Protein AF-A0AAW9EHJ5-F1 (afdb_monomer_lite)

Foldseek 3Di:
DPPPPPPPVQQQQQWDQDQAWIWGQFAPVSDIDTDPPDDSVQWADPDSAWIDHDQWIWGWDADPVGTTDTDIDGRDDDD

Radius of gyration: 14.45 Å; chains: 1; bounding box: 42×32×42 Å

Sequence (79 aa):
NLDRLAHPEKHCAAFSLLETQVLWRKGPDCQQEEIPHLDPEQFHPLSSTVAQYQDKLYAIRKTEFGENRLDVITLDNPN

Secondary structure (DSSP, 8-state):
-------GGGGG-SEEE-SS-EEEE-STT--EEEETT--GGG-EE-SSSEEEETTEEEEEEE-TTS-EEEEEEE-----

Organism: Klebsiella aerogenes (NCBI:txid548)

Structure (mmCIF, N/CA/C/O backbone):
data_AF-A0AAW9EHJ5-F1
#
_entry.id   AF-A0AAW9EHJ5-F1
#
loop_
_atom_site.group_PDB
_atom_site.id
_atom_site.type_symbol
_atom_site.label_atom_id
_atom_site.label_alt_id
_atom_site.label_comp_id
_atom_site.label_asym_id
_atom_site.label_entity_id
_atom_site.label_seq_id
_atom_site.pdbx_PDB_ins_code
_atom_site.Cartn_x
_atom_site.Cartn_y
_atom_site.Cartn_z
_atom_site.occupancy
_atom_site.B_iso_or_equiv
_atom_site.auth_seq_id
_atom_site.auth_comp_id
_atom_site.auth_asym_id
_atom_site.auth_atom_id
_atom_site.pdbx_PDB_model_num
ATOM 1 N N . ASN A 1 1 ? 22.261 10.196 26.603 1.00 43.31 1 ASN A N 1
ATOM 2 C CA . ASN A 1 1 ? 22.133 9.200 25.521 1.00 43.31 1 ASN A 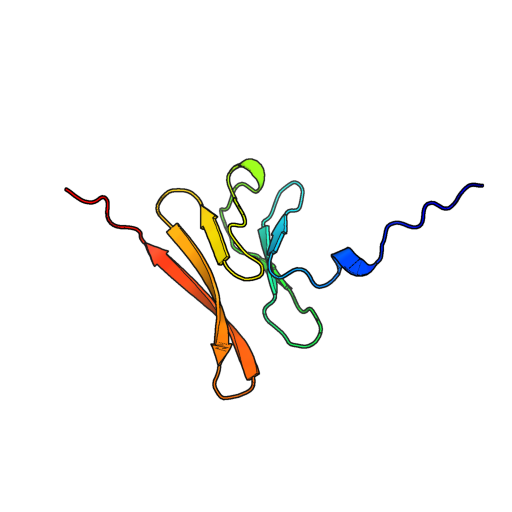CA 1
ATOM 3 C C . ASN A 1 1 ? 20.761 9.410 24.894 1.00 43.31 1 ASN A C 1
ATOM 5 O O . ASN A 1 1 ? 19.815 8.695 25.191 1.00 43.31 1 ASN A O 1
ATOM 9 N N . LEU A 1 2 ? 20.626 10.550 24.219 1.00 48.16 2 LEU A N 1
ATOM 10 C CA . LEU A 1 2 ? 19.361 11.153 23.813 1.00 48.16 2 LEU A CA 1
ATOM 11 C C . LEU A 1 2 ? 19.407 11.257 22.297 1.00 48.16 2 LEU A C 1
ATOM 13 O O . LEU A 1 2 ? 19.731 12.311 21.793 1.00 48.16 2 LEU A O 1
ATOM 17 N N . ASP A 1 3 ? 19.243 10.125 21.627 1.00 42.34 3 ASP A N 1
ATOM 18 C CA . ASP A 1 3 ? 18.990 10.032 20.187 1.00 42.34 3 ASP A CA 1
ATOM 19 C C . ASP A 1 3 ? 18.901 8.539 19.862 1.00 42.34 3 ASP A C 1
ATOM 21 O O . ASP A 1 3 ? 19.719 7.947 19.160 1.00 42.34 3 ASP A O 1
ATOM 25 N N . ARG A 1 4 ? 17.869 7.881 20.411 1.00 46.62 4 ARG A N 1
ATOM 26 C CA . ARG A 1 4 ? 17.265 6.748 19.704 1.00 46.62 4 ARG A CA 1
ATOM 27 C C . ARG A 1 4 ? 16.648 7.343 18.443 1.00 46.62 4 ARG A C 1
ATOM 29 O O . ARG A 1 4 ? 15.445 7.579 18.398 1.00 46.62 4 ARG A O 1
ATOM 36 N N . LEU A 1 5 ? 17.520 7.666 17.488 1.00 47.97 5 LEU A N 1
ATOM 37 C CA . LEU A 1 5 ? 17.197 8.108 16.150 1.00 47.97 5 LEU A CA 1
ATOM 38 C C . LEU A 1 5 ? 16.074 7.199 15.676 1.00 47.97 5 LEU A C 1
ATOM 40 O O . LEU A 1 5 ? 16.223 5.974 15.633 1.00 47.97 5 LEU A O 1
ATOM 44 N N . ALA A 1 6 ? 14.919 7.805 15.424 1.00 49.66 6 ALA A N 1
ATOM 45 C CA . ALA A 1 6 ? 13.861 7.177 14.669 1.00 49.66 6 ALA A CA 1
ATOM 46 C C . ALA A 1 6 ? 14.524 6.516 13.455 1.00 49.66 6 ALA A C 1
ATOM 48 O O . ALA A 1 6 ? 15.174 7.194 12.662 1.00 49.66 6 ALA A O 1
ATOM 49 N N . HIS A 1 7 ? 14.462 5.186 13.387 1.00 45.12 7 HIS A N 1
ATOM 50 C CA . HIS A 1 7 ? 15.118 4.421 12.339 1.00 45.12 7 HIS A CA 1
ATOM 51 C C . HIS A 1 7 ? 14.595 4.941 10.987 1.00 45.12 7 HIS A C 1
ATOM 53 O O . HIS A 1 7 ? 13.389 4.835 10.740 1.00 45.12 7 HIS A O 1
ATOM 59 N N . PRO A 1 8 ? 15.452 5.481 10.100 1.00 43.81 8 PRO A N 1
ATOM 60 C CA . PRO A 1 8 ? 15.033 5.983 8.790 1.00 43.81 8 PRO A CA 1
ATOM 61 C C . PRO A 1 8 ? 14.566 4.868 7.831 1.00 43.81 8 PRO A C 1
ATOM 63 O O . PRO A 1 8 ? 14.210 5.133 6.687 1.00 43.81 8 PRO A O 1
ATOM 66 N N . GLU A 1 9 ? 14.490 3.616 8.291 1.00 48.12 9 GLU A N 1
ATOM 67 C CA . GLU A 1 9 ? 13.968 2.474 7.531 1.00 48.12 9 GLU A CA 1
ATOM 68 C C . GLU A 1 9 ? 12.458 2.562 7.239 1.00 48.12 9 GLU A C 1
ATOM 70 O O . GLU A 1 9 ? 11.961 1.871 6.351 1.00 48.12 9 GLU A O 1
ATOM 75 N N . LYS A 1 10 ? 11.713 3.450 7.917 1.00 51.47 10 LYS A N 1
ATOM 76 C CA . LYS A 1 10 ? 10.273 3.653 7.661 1.00 51.47 10 LYS A CA 1
ATOM 77 C C . LYS A 1 10 ? 9.950 4.333 6.326 1.00 51.47 10 LYS A C 1
ATOM 79 O O . LYS A 1 10 ? 8.795 4.310 5.914 1.00 51.47 10 LYS A O 1
ATOM 84 N N . HIS A 1 11 ? 10.924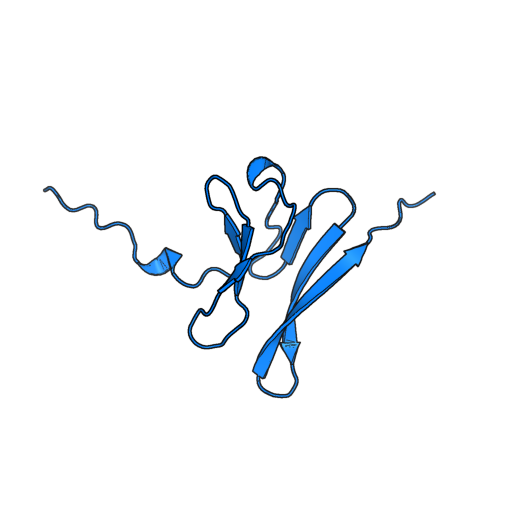 4.920 5.634 1.00 58.22 11 HIS A N 1
ATOM 85 C CA . HIS A 1 11 ? 10.637 5.734 4.448 1.00 58.22 11 HIS A CA 1
ATOM 86 C C . HIS A 1 11 ? 10.359 4.934 3.168 1.00 58.22 11 HIS A C 1
ATOM 88 O O . HIS A 1 11 ? 9.994 5.541 2.169 1.00 58.22 11 HIS A O 1
ATOM 94 N N . CYS A 1 12 ? 10.501 3.601 3.168 1.00 77.31 12 CYS A N 1
ATOM 95 C CA . CYS A 1 12 ? 10.361 2.805 1.941 1.00 77.31 12 CYS A CA 1
ATOM 96 C C . CYS A 1 12 ? 9.528 1.523 2.068 1.00 77.31 12 CYS A C 1
ATOM 98 O O . CYS A 1 12 ? 9.656 0.614 1.238 1.00 77.31 12 CYS A O 1
ATOM 100 N N . ALA A 1 13 ? 8.689 1.428 3.100 1.00 89.00 13 ALA A N 1
ATOM 101 C CA . ALA A 1 13 ? 7.795 0.290 3.257 1.00 89.00 13 ALA A CA 1
ATOM 102 C C . ALA A 1 13 ? 6.849 0.165 2.051 1.00 89.00 13 ALA A C 1
ATOM 104 O O . ALA A 1 13 ? 6.447 1.161 1.444 1.00 89.00 13 ALA A O 1
ATOM 105 N N . ALA A 1 14 ? 6.498 -1.075 1.704 1.00 93.00 14 ALA A N 1
ATOM 106 C CA . ALA A 1 14 ? 5.507 -1.352 0.669 1.00 93.00 14 ALA A CA 1
ATOM 107 C C . ALA A 1 14 ? 4.153 -0.736 1.016 1.00 93.00 14 ALA A C 1
ATOM 109 O O . ALA A 1 14 ? 3.547 -0.098 0.162 1.00 93.00 14 ALA A O 1
ATOM 110 N N . PHE A 1 15 ? 3.742 -0.872 2.277 1.00 94.50 15 PHE A N 1
ATOM 111 C CA . PHE A 1 15 ? 2.592 -0.189 2.843 1.00 94.50 15 PHE A CA 1
ATOM 112 C C . PHE A 1 15 ? 3.030 0.608 4.069 1.00 94.50 15 PHE A C 1
ATOM 114 O O . PHE A 1 15 ? 3.705 0.065 4.946 1.00 94.50 15 PHE A O 1
ATOM 121 N N . SER A 1 16 ? 2.640 1.877 4.132 1.00 93.25 16 SER A N 1
ATOM 122 C CA . SER A 1 16 ? 2.809 2.722 5.314 1.00 93.25 16 SER A CA 1
ATOM 123 C C . SER A 1 16 ? 1.440 3.012 5.909 1.00 93.25 16 SER A C 1
ATOM 125 O O . SER A 1 16 ? 0.585 3.599 5.250 1.00 93.25 16 SER A O 1
ATOM 127 N N . LEU A 1 17 ? 1.248 2.600 7.158 1.00 93.31 17 LEU A N 1
ATOM 128 C CA . LEU A 1 17 ? 0.038 2.867 7.921 1.00 93.31 17 LEU A CA 1
ATOM 129 C C . LEU A 1 17 ? 0.296 4.129 8.747 1.00 93.31 17 LEU A C 1
ATOM 131 O O . LEU A 1 17 ? 1.161 4.130 9.628 1.00 93.31 17 LEU A O 1
ATOM 135 N N . LEU A 1 18 ? -0.391 5.214 8.402 1.00 91.38 18 LEU A N 1
ATOM 136 C CA . LEU A 1 18 ? -0.403 6.463 9.161 1.00 91.38 18 LEU A CA 1
ATOM 137 C C . LEU A 1 18 ? -1.662 6.513 10.037 1.00 91.38 18 LEU A C 1
ATOM 139 O O . LEU A 1 18 ? -2.503 5.626 9.952 1.00 91.38 18 LEU A O 1
ATOM 143 N N . GLU A 1 19 ? -1.808 7.551 10.864 1.00 89.88 19 GLU A N 1
ATOM 144 C CA . GLU A 1 19 ? -2.958 7.675 11.778 1.00 89.88 19 GLU A CA 1
ATOM 145 C C . GLU A 1 19 ? -4.310 7.682 11.048 1.00 89.88 19 GLU A C 1
ATOM 147 O O . GLU A 1 19 ? -5.286 7.157 11.567 1.00 89.88 19 GLU A O 1
ATOM 152 N N . THR A 1 20 ? -4.373 8.252 9.840 1.00 91.31 20 THR A N 1
ATOM 153 C CA . THR A 1 20 ? -5.639 8.455 9.110 1.00 91.31 20 THR A CA 1
ATOM 154 C C . THR A 1 20 ? -5.646 7.897 7.694 1.00 91.31 20 THR A C 1
ATOM 156 O O . THR A 1 20 ? -6.642 8.041 6.992 1.00 91.31 20 THR A O 1
ATOM 159 N N . GLN A 1 21 ? -4.535 7.326 7.227 1.00 93.50 21 GLN A N 1
ATOM 160 C CA . GLN A 1 21 ? -4.403 6.913 5.833 1.00 93.50 21 GLN A CA 1
ATOM 161 C C . GLN A 1 21 ? -3.442 5.743 5.664 1.00 93.50 21 GLN A C 1
ATOM 163 O O . GLN A 1 21 ? -2.465 5.589 6.402 1.00 93.50 21 GLN A O 1
ATOM 168 N N . VAL A 1 22 ? -3.707 4.952 4.632 1.00 95.62 22 VAL A N 1
ATOM 169 C CA . VAL A 1 22 ? -2.822 3.886 4.175 1.00 95.62 22 VAL A CA 1
ATOM 170 C C . VAL A 1 22 ? -2.160 4.346 2.886 1.00 95.62 22 VAL A C 1
ATOM 172 O O . VAL A 1 22 ? -2.828 4.716 1.921 1.00 95.62 22 VAL A O 1
ATOM 175 N N . LEU A 1 23 ? -0.834 4.317 2.866 1.00 95.19 23 LEU A N 1
ATOM 176 C CA . LEU A 1 23 ? -0.034 4.623 1.688 1.00 95.19 23 LEU A CA 1
ATOM 177 C C . LEU A 1 23 ? 0.583 3.344 1.126 1.00 95.19 23 LEU A C 1
ATOM 179 O O . LEU A 1 23 ? 0.959 2.453 1.887 1.00 95.19 23 LEU A O 1
ATOM 183 N N . TRP A 1 24 ? 0.757 3.274 -0.192 1.00 95.06 24 TRP A N 1
ATOM 184 C CA . TRP A 1 24 ? 1.461 2.185 -0.868 1.00 95.06 24 TRP A CA 1
ATOM 185 C C . TRP A 1 24 ? 2.629 2.704 -1.705 1.00 95.06 24 TRP A C 1
ATOM 187 O O . TRP A 1 24 ? 2.592 3.817 -2.230 1.00 95.06 24 TRP A O 1
ATOM 197 N N . ARG A 1 25 ? 3.685 1.898 -1.853 1.00 93.12 25 ARG A N 1
ATOM 198 C CA . ARG A 1 25 ? 4.870 2.256 -2.641 1.00 93.12 25 ARG A CA 1
ATOM 199 C C . ARG A 1 25 ? 4.615 2.098 -4.140 1.00 93.12 25 ARG A C 1
ATOM 201 O O . ARG A 1 25 ? 4.740 0.999 -4.684 1.00 93.12 25 ARG A O 1
ATOM 208 N N . LYS A 1 26 ? 4.380 3.221 -4.809 1.00 89.69 26 LYS A N 1
ATOM 209 C CA . LYS A 1 26 ? 4.153 3.339 -6.253 1.00 89.69 26 LYS A CA 1
ATOM 210 C C . LYS A 1 26 ? 5.429 3.325 -7.093 1.00 89.69 26 LYS A C 1
ATOM 212 O O . LYS A 1 26 ? 5.412 2.840 -8.220 1.00 89.69 26 LYS A O 1
ATOM 217 N N . GLY A 1 27 ? 6.539 3.839 -6.561 1.00 82.00 27 GLY A N 1
ATOM 218 C CA . GLY A 1 27 ? 7.741 4.094 -7.362 1.00 82.00 27 GLY A CA 1
ATOM 219 C C . GLY A 1 27 ? 9.058 3.542 -6.799 1.00 82.00 27 GLY A C 1
ATOM 220 O O . GLY A 1 27 ? 9.141 3.148 -5.626 1.00 82.00 27 GLY A O 1
ATOM 221 N N . PRO A 1 28 ? 10.117 3.536 -7.635 1.00 74.19 28 PRO A N 1
ATOM 222 C CA . PRO A 1 28 ? 11.452 3.071 -7.261 1.00 74.19 28 PRO A CA 1
ATOM 223 C C . PRO A 1 28 ? 12.075 3.921 -6.145 1.00 74.19 28 PRO A C 1
ATOM 225 O O . PRO A 1 28 ? 12.636 3.346 -5.213 1.00 74.19 28 PRO A O 1
ATOM 228 N N . ASP A 1 29 ? 11.848 5.236 -6.132 1.00 79.88 29 ASP A N 1
ATOM 229 C CA . ASP A 1 29 ? 12.400 6.175 -5.139 1.00 79.88 29 ASP A CA 1
ATOM 230 C C . ASP A 1 29 ? 11.515 6.333 -3.896 1.00 79.88 29 ASP A C 1
ATOM 232 O O . ASP A 1 29 ? 11.303 7.432 -3.388 1.00 79.88 29 ASP A O 1
ATOM 236 N N . CYS A 1 30 ? 10.924 5.226 -3.441 1.00 83.12 30 CYS A N 1
ATOM 237 C CA . CYS A 1 30 ? 10.000 5.197 -2.305 1.00 83.12 30 CYS A CA 1
ATOM 238 C C . CYS A 1 30 ? 8.814 6.166 -2.448 1.00 83.12 30 CYS A C 1
ATOM 240 O O . CYS A 1 30 ? 8.210 6.560 -1.456 1.00 83.12 30 CYS A O 1
ATOM 242 N N . GLN A 1 31 ? 8.460 6.538 -3.683 1.00 88.81 31 GLN A N 1
ATOM 243 C CA . GLN A 1 31 ? 7.269 7.334 -3.948 1.00 88.81 31 GLN A CA 1
ATOM 244 C C . GLN A 1 31 ? 6.052 6.568 -3.445 1.00 88.81 31 GLN A C 1
ATOM 246 O O . GLN A 1 31 ? 5.870 5.394 -3.791 1.00 88.81 31 GLN A O 1
ATOM 251 N N . GLN A 1 32 ? 5.244 7.237 -2.631 1.00 91.62 32 GLN A N 1
ATOM 252 C CA . GLN A 1 32 ? 4.042 6.662 -2.057 1.00 91.62 32 GLN A CA 1
ATOM 253 C C . GLN A 1 32 ? 2.800 7.365 -2.585 1.00 91.62 32 GLN A C 1
ATOM 255 O O . GLN A 1 32 ? 2.823 8.555 -2.896 1.00 91.62 32 GLN A O 1
ATOM 260 N N . GLU A 1 33 ? 1.719 6.610 -2.682 1.00 94.31 33 GLU A N 1
ATOM 261 C CA . GLU A 1 33 ? 0.399 7.106 -3.046 1.00 94.31 33 GLU A CA 1
ATOM 262 C C . GLU A 1 33 ? -0.617 6.583 -2.033 1.00 94.31 33 GLU A C 1
ATOM 264 O O . GLU A 1 33 ? -0.451 5.498 -1.475 1.00 94.31 33 GLU A O 1
ATOM 269 N N . GLU A 1 34 ? -1.642 7.377 -1.748 1.00 95.44 34 GLU A N 1
ATOM 270 C CA . GLU A 1 34 ? -2.701 6.997 -0.819 1.00 95.44 34 GLU A CA 1
ATOM 271 C C . GLU A 1 34 ? -3.645 5.978 -1.456 1.00 95.44 34 GLU A C 1
ATOM 273 O O . GLU A 1 34 ? -4.016 6.102 -2.624 1.00 95.44 34 GLU A O 1
ATOM 278 N N . ILE A 1 35 ? -4.054 4.979 -0.673 1.00 96.00 35 ILE A N 1
ATOM 279 C CA . ILE A 1 35 ? -5.210 4.153 -1.003 1.00 96.00 35 ILE A CA 1
ATOM 280 C C . ILE A 1 35 ? -6.421 4.771 -0.291 1.00 96.00 35 ILE A C 1
ATOM 282 O O . ILE A 1 35 ? -6.494 4.707 0.939 1.00 96.00 35 ILE A O 1
ATOM 286 N N . PRO A 1 36 ? -7.360 5.387 -1.028 1.00 94.69 36 PRO A N 1
ATOM 287 C CA . PRO A 1 36 ? -8.444 6.135 -0.413 1.00 94.69 36 PRO A CA 1
ATOM 288 C C . PRO A 1 36 ? -9.428 5.205 0.303 1.00 94.69 36 PRO A C 1
ATOM 290 O O . PRO A 1 36 ? -9.630 4.057 -0.098 1.00 94.69 36 PRO A O 1
ATOM 293 N N . HIS A 1 37 ? -10.101 5.749 1.319 1.00 92.69 37 HIS A N 1
ATOM 294 C CA . HIS A 1 37 ? -11.192 5.091 2.052 1.00 92.69 37 HIS A CA 1
ATOM 295 C C . HIS A 1 37 ? -10.798 3.818 2.821 1.00 92.69 37 HIS A C 1
ATOM 297 O O . HIS A 1 37 ? -11.655 2.969 3.075 1.00 92.69 37 HIS A O 1
ATOM 303 N N . LEU A 1 38 ? -9.527 3.685 3.206 1.00 95.31 38 LEU A N 1
ATOM 304 C CA . LEU A 1 38 ? -9.072 2.617 4.092 1.00 95.31 38 LEU A CA 1
ATOM 305 C C . LEU A 1 38 ? -8.910 3.124 5.520 1.00 95.31 38 LEU A C 1
ATOM 307 O O . LEU A 1 38 ? -8.285 4.158 5.743 1.00 95.31 38 LEU A O 1
ATOM 311 N N . ASP A 1 39 ? -9.431 2.356 6.472 1.00 94.94 39 ASP A N 1
ATOM 312 C CA . ASP A 1 39 ? -9.109 2.502 7.889 1.00 94.94 39 ASP A CA 1
ATOM 313 C C . ASP A 1 39 ? -7.762 1.804 8.178 1.00 94.94 39 ASP A C 1
ATOM 315 O O . ASP A 1 39 ? -7.677 0.577 8.025 1.00 94.94 39 ASP A O 1
ATOM 319 N N . PRO A 1 40 ? -6.702 2.540 8.573 1.00 94.25 40 PRO A N 1
ATOM 320 C CA . PRO A 1 40 ? -5.400 1.954 8.875 1.00 94.25 40 PRO A CA 1
ATOM 321 C C . PRO A 1 40 ? -5.446 0.866 9.952 1.00 94.25 40 PRO A C 1
ATOM 323 O O . PRO A 1 40 ? -4.633 -0.054 9.900 1.00 94.25 40 PRO A O 1
ATOM 326 N N . GLU A 1 41 ? -6.390 0.921 10.898 1.00 95.31 41 GLU A N 1
ATOM 327 C CA . GLU A 1 41 ? -6.493 -0.072 11.976 1.00 95.31 41 GLU A CA 1
ATOM 328 C C . GLU A 1 41 ? -6.967 -1.447 11.479 1.00 95.31 41 GLU A C 1
ATOM 330 O O . GLU A 1 41 ? -6.624 -2.475 12.066 1.00 95.31 41 GLU A O 1
ATOM 335 N N . GLN A 1 42 ? -7.714 -1.483 10.371 1.00 95.31 42 GLN A N 1
ATOM 336 C CA . GLN A 1 42 ? -8.217 -2.715 9.747 1.00 95.31 42 GLN A CA 1
ATOM 337 C C . GLN A 1 42 ? -7.358 -3.182 8.564 1.00 95.31 42 GLN A C 1
ATOM 339 O O . GLN A 1 42 ? -7.661 -4.192 7.924 1.00 95.31 42 GLN A O 1
ATOM 344 N N . PHE A 1 43 ? -6.301 -2.438 8.228 1.00 96.44 43 PHE A N 1
ATOM 345 C CA . PHE A 1 43 ? -5.385 -2.800 7.158 1.00 96.44 43 PHE A CA 1
ATOM 346 C C . PHE A 1 43 ? -4.291 -3.718 7.701 1.00 96.44 43 PHE A C 1
ATOM 348 O O . PHE A 1 43 ? -3.474 -3.328 8.533 1.00 96.44 43 PHE A O 1
ATOM 355 N N . HIS A 1 44 ? -4.249 -4.952 7.211 1.00 95.88 44 HIS A N 1
ATOM 356 C CA . HIS A 1 44 ? -3.380 -5.997 7.737 1.00 95.88 44 HIS A CA 1
ATOM 357 C C . HIS A 1 44 ? -2.345 -6.424 6.692 1.00 95.88 44 HIS A C 1
ATOM 359 O O . HIS A 1 44 ? -2.647 -7.245 5.823 1.00 95.88 44 HIS A O 1
ATOM 365 N N . PRO A 1 45 ? -1.104 -5.908 6.751 1.00 94.50 45 PRO A N 1
ATOM 366 C CA . PRO A 1 45 ? -0.002 -6.447 5.963 1.00 94.50 45 PRO A CA 1
ATOM 367 C C . PRO A 1 45 ? 0.180 -7.947 6.233 1.00 94.50 45 PRO A C 1
ATOM 369 O O . PRO A 1 45 ? 0.406 -8.358 7.369 1.00 94.50 45 PRO A O 1
ATOM 372 N N . LEU A 1 46 ? 0.085 -8.761 5.182 1.00 95.12 46 LEU A N 1
ATOM 373 C CA . LEU A 1 46 ? 0.281 -10.213 5.230 1.00 95.12 46 LEU A CA 1
ATOM 374 C C . LEU A 1 46 ? 1.717 -10.605 4.859 1.00 95.12 46 LEU A C 1
ATOM 376 O O . LEU A 1 46 ? 2.234 -11.620 5.319 1.00 95.12 46 LEU A O 1
ATOM 380 N N . SER A 1 47 ? 2.366 -9.815 4.001 1.00 93.88 47 SER A N 1
ATOM 381 C CA . SER A 1 47 ? 3.753 -10.004 3.577 1.00 93.88 47 SER A CA 1
ATOM 382 C C . SER A 1 47 ? 4.413 -8.663 3.240 1.00 93.88 47 SER A C 1
ATOM 384 O O . SER A 1 47 ? 3.821 -7.598 3.406 1.00 93.88 47 SER A O 1
ATOM 386 N N . SER A 1 48 ? 5.648 -8.703 2.732 1.00 90.50 48 SER A N 1
ATOM 387 C CA . SER A 1 48 ? 6.385 -7.503 2.330 1.00 90.50 48 SER A CA 1
ATOM 388 C C . SER A 1 48 ? 5.750 -6.730 1.175 1.00 90.50 48 SER A C 1
ATOM 390 O O . SER A 1 48 ? 6.130 -5.586 0.973 1.00 90.50 48 SER A O 1
ATOM 392 N N . THR A 1 49 ? 4.822 -7.315 0.412 1.00 94.00 49 THR A N 1
ATOM 393 C CA . THR A 1 49 ? 4.135 -6.641 -0.707 1.00 94.00 49 THR A CA 1
ATOM 394 C C . THR A 1 49 ? 2.644 -6.949 -0.786 1.00 94.00 49 THR A C 1
ATOM 396 O O . THR A 1 49 ? 1.983 -6.482 -1.711 1.00 94.00 49 THR A O 1
ATOM 399 N N . VAL A 1 50 ? 2.098 -7.715 0.161 1.00 96.69 50 VAL A N 1
ATOM 400 C CA . VAL A 1 50 ? 0.680 -8.085 0.194 1.00 96.69 50 VAL A CA 1
ATOM 401 C C . VAL A 1 50 ? 0.072 -7.672 1.523 1.00 96.69 50 VAL A C 1
ATOM 403 O O . VAL A 1 50 ? 0.659 -7.901 2.578 1.00 96.69 50 VAL A O 1
ATOM 406 N N . ALA A 1 51 ? -1.121 -7.101 1.470 1.00 97.31 51 ALA A N 1
ATOM 407 C CA . ALA A 1 51 ? -1.928 -6.758 2.625 1.00 97.31 51 ALA A CA 1
ATOM 408 C C . ALA A 1 51 ? -3.390 -7.127 2.385 1.00 97.31 51 ALA A C 1
ATOM 410 O O . ALA A 1 51 ? -3.826 -7.267 1.244 1.00 97.31 51 ALA A O 1
ATOM 411 N N . GLN A 1 52 ? -4.140 -7.279 3.465 1.00 96.81 52 GLN A N 1
ATOM 412 C CA . GLN A 1 52 ? -5.566 -7.547 3.449 1.00 96.81 52 GLN A CA 1
ATOM 413 C C . GLN A 1 52 ? -6.325 -6.401 4.106 1.00 96.81 52 GLN A C 1
ATOM 415 O O . GLN A 1 52 ? -5.888 -5.853 5.114 1.00 96.81 52 GLN A O 1
ATOM 420 N N . TYR A 1 53 ? -7.487 -6.086 3.552 1.00 96.81 53 TYR A N 1
ATOM 421 C CA . TYR A 1 53 ? -8.485 -5.238 4.183 1.00 96.81 53 TYR A CA 1
ATOM 422 C C . TYR A 1 53 ? -9.857 -5.784 3.814 1.00 96.81 53 TYR A C 1
ATOM 424 O O . TYR A 1 53 ? -10.194 -5.864 2.631 1.00 96.81 53 TYR A O 1
ATOM 432 N N . GLN A 1 54 ? -10.626 -6.193 4.824 1.00 94.06 54 GLN A N 1
ATOM 433 C CA . GLN A 1 54 ? -11.934 -6.830 4.642 1.00 94.06 54 GLN A CA 1
ATOM 434 C C . GLN A 1 54 ? -11.856 -8.035 3.675 1.00 94.06 54 GLN A C 1
ATOM 436 O O . GLN A 1 54 ? -11.043 -8.947 3.860 1.00 94.06 54 GLN A O 1
ATOM 441 N N . ASP A 1 55 ? -12.689 -8.028 2.636 1.00 94.44 55 ASP A N 1
ATOM 442 C CA . ASP A 1 55 ? -12.778 -9.018 1.566 1.00 94.44 55 ASP A CA 1
ATOM 443 C C . ASP A 1 55 ? -11.740 -8.793 0.454 1.00 94.44 55 ASP A C 1
ATOM 445 O O . ASP A 1 55 ? -11.878 -9.363 -0.623 1.00 94.44 55 ASP A O 1
ATOM 449 N N . LYS A 1 56 ? -10.719 -7.946 0.648 1.00 96.00 56 LYS A N 1
ATOM 450 C CA . LYS A 1 56 ? -9.782 -7.570 -0.421 1.00 96.00 56 LYS A CA 1
ATOM 451 C C . LYS A 1 56 ? -8.332 -7.825 -0.056 1.00 96.00 56 LYS A C 1
ATOM 453 O O . LYS A 1 56 ? -7.889 -7.536 1.054 1.00 96.00 56 LYS A O 1
ATOM 458 N N . LEU A 1 57 ? -7.573 -8.304 -1.039 1.00 96.88 57 LEU A N 1
ATOM 459 C CA . LEU A 1 57 ? -6.116 -8.327 -1.018 1.00 96.88 57 LEU A CA 1
ATOM 460 C C . LEU A 1 57 ? -5.562 -7.196 -1.876 1.00 96.88 57 LEU A C 1
ATOM 462 O O . LEU A 1 57 ? -5.926 -7.039 -3.039 1.00 96.88 57 LEU A O 1
ATOM 466 N N . TYR A 1 58 ? -4.627 -6.460 -1.296 1.00 97.62 58 TYR A N 1
ATOM 467 C CA . TYR A 1 58 ? -3.838 -5.416 -1.926 1.00 97.62 58 TYR A CA 1
ATOM 468 C C . TYR A 1 58 ? -2.440 -5.975 -2.157 1.00 97.62 58 TYR A C 1
ATOM 470 O O . TYR A 1 58 ? -1.742 -6.307 -1.201 1.00 97.62 58 TYR A O 1
ATOM 478 N N . ALA A 1 59 ? -2.030 -6.106 -3.414 1.00 96.75 59 ALA A N 1
ATOM 479 C CA . ALA A 1 59 ? -0.742 -6.675 -3.786 1.00 96.75 59 ALA A CA 1
ATOM 480 C C . ALA A 1 59 ? 0.056 -5.687 -4.637 1.00 96.75 59 ALA A C 1
ATOM 482 O O . ALA A 1 59 ? -0.413 -5.230 -5.677 1.00 96.75 59 ALA A O 1
ATOM 483 N N . ILE A 1 60 ? 1.283 -5.392 -4.218 1.00 95.06 60 ILE A N 1
ATOM 484 C CA . ILE A 1 60 ? 2.229 -4.606 -5.006 1.00 95.06 60 ILE A CA 1
ATOM 485 C C . ILE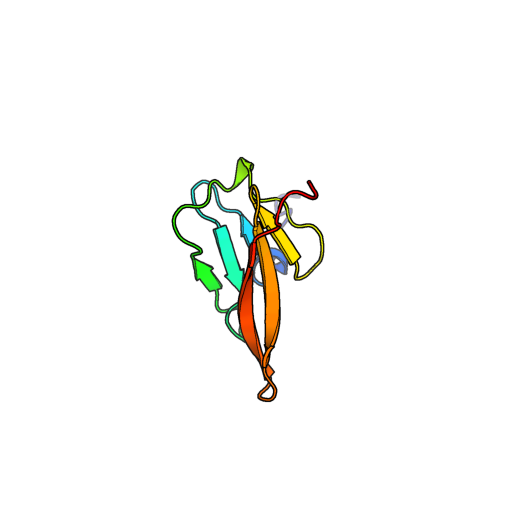 A 1 60 ? 3.050 -5.561 -5.865 1.00 95.06 60 ILE A C 1
ATOM 487 O O . ILE A 1 60 ? 3.770 -6.425 -5.353 1.00 95.06 60 ILE A O 1
ATOM 491 N N . ARG A 1 61 ? 2.954 -5.396 -7.183 1.00 92.94 61 ARG A N 1
ATOM 492 C CA . ARG A 1 61 ? 3.701 -6.179 -8.173 1.00 92.94 61 ARG A CA 1
ATOM 493 C C . ARG A 1 61 ? 4.561 -5.266 -9.031 1.00 92.94 61 ARG A C 1
ATOM 495 O O . ARG A 1 61 ? 4.207 -4.113 -9.256 1.00 92.94 61 ARG A O 1
ATOM 502 N N . LYS A 1 62 ? 5.688 -5.787 -9.516 1.00 89.94 62 LYS A N 1
ATOM 503 C CA . LYS A 1 62 ? 6.519 -5.077 -10.492 1.00 89.94 62 LYS A CA 1
ATOM 504 C C . LYS A 1 62 ? 5.980 -5.300 -11.901 1.00 89.94 62 LYS A C 1
ATOM 506 O O . LYS A 1 62 ? 5.676 -6.436 -12.263 1.00 89.94 62 LYS A O 1
ATOM 511 N N . THR A 1 63 ? 5.879 -4.233 -12.681 1.00 85.75 63 THR A N 1
ATOM 512 C CA . THR A 1 63 ? 5.642 -4.303 -14.122 1.00 85.75 63 THR A CA 1
ATOM 513 C C . THR A 1 63 ? 6.889 -4.838 -14.826 1.00 85.75 63 THR A C 1
ATOM 515 O O . THR A 1 63 ? 7.981 -4.880 -14.253 1.00 85.75 63 THR A O 1
ATOM 518 N N . GLU A 1 64 ? 6.744 -5.223 -16.092 1.00 85.75 64 GLU A N 1
ATOM 519 C CA . GLU A 1 64 ? 7.869 -5.640 -16.941 1.00 85.75 64 GLU A CA 1
ATOM 520 C C . GLU A 1 64 ? 8.948 -4.550 -17.099 1.00 85.75 64 GLU A C 1
ATOM 522 O O . GLU A 1 64 ? 10.112 -4.862 -17.335 1.00 85.75 64 GLU A O 1
ATOM 527 N N . PHE A 1 65 ? 8.580 -3.284 -16.876 1.00 84.50 65 PHE A N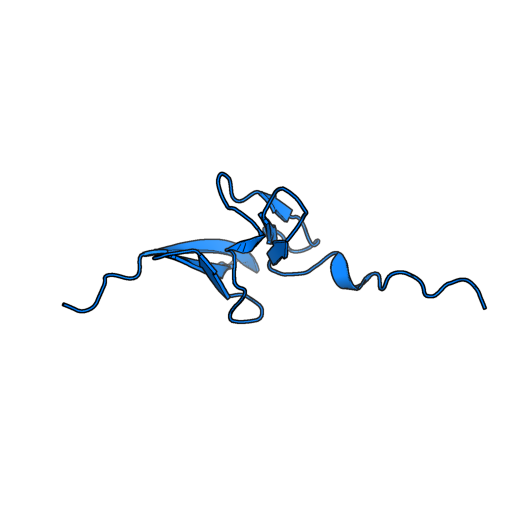 1
ATOM 528 C CA . PHE A 1 65 ? 9.472 -2.122 -16.911 1.00 84.50 65 PHE A CA 1
ATOM 529 C C . PHE A 1 65 ? 10.049 -1.747 -15.534 1.00 84.50 65 PHE A C 1
ATOM 531 O O . PHE A 1 65 ? 10.791 -0.776 -15.417 1.00 84.50 65 PHE A O 1
ATOM 538 N N . GLY A 1 66 ? 9.742 -2.519 -14.483 1.00 80.31 66 GLY A N 1
ATOM 539 C CA . GLY A 1 66 ? 10.291 -2.333 -13.136 1.00 80.31 66 GLY A CA 1
ATOM 540 C C . GLY A 1 66 ? 9.540 -1.337 -12.246 1.00 80.31 66 GLY A C 1
ATOM 541 O O . GLY A 1 66 ? 9.982 -1.092 -11.121 1.00 80.31 66 GLY A O 1
ATOM 542 N N . GLU A 1 67 ? 8.411 -0.798 -12.705 1.00 86.44 67 GLU A N 1
ATOM 543 C CA . GLU A 1 67 ? 7.531 0.080 -11.923 1.00 86.44 67 GLU A CA 1
ATOM 544 C C . GLU A 1 67 ? 6.651 -0.741 -10.978 1.00 86.44 67 GLU A C 1
ATOM 546 O O . GLU A 1 67 ? 6.359 -1.903 -11.258 1.00 86.44 67 GLU A O 1
ATOM 551 N N . ASN A 1 68 ? 6.186 -0.159 -9.870 1.00 92.44 68 ASN A N 1
ATOM 552 C CA . ASN A 1 68 ? 5.230 -0.852 -9.013 1.00 92.44 68 ASN A CA 1
ATOM 553 C C . ASN A 1 68 ? 3.796 -0.566 -9.466 1.00 92.44 68 ASN A C 1
ATOM 555 O O . ASN A 1 68 ? 3.418 0.565 -9.766 1.00 92.44 68 ASN A O 1
ATOM 559 N N . ARG A 1 69 ? 2.969 -1.603 -9.426 1.00 93.94 69 ARG A N 1
ATOM 560 C CA . ARG A 1 69 ? 1.529 -1.542 -9.638 1.00 93.94 69 ARG A CA 1
ATOM 561 C C . ARG A 1 69 ? 0.825 -2.110 -8.415 1.00 93.94 69 ARG A C 1
ATOM 563 O O . ARG A 1 69 ? 1.214 -3.168 -7.921 1.00 93.94 69 ARG A O 1
ATOM 570 N N . LEU A 1 70 ? -0.208 -1.411 -7.953 1.00 96.25 70 LEU A N 1
ATOM 571 C CA . LEU A 1 70 ? -1.122 -1.906 -6.933 1.00 96.25 70 LEU A CA 1
ATOM 572 C C . LEU A 1 70 ? -2.254 -2.670 -7.609 1.00 96.25 70 LEU A C 1
ATOM 574 O O . LEU A 1 70 ? -3.008 -2.106 -8.399 1.00 96.25 70 LEU A O 1
ATOM 578 N N . ASP A 1 71 ? -2.381 -3.944 -7.275 1.00 96.12 71 ASP A N 1
ATOM 579 C CA . ASP A 1 71 ? -3.497 -4.771 -7.697 1.00 96.12 71 ASP A CA 1
ATOM 580 C C . ASP A 1 71 ? -4.409 -5.060 -6.508 1.00 96.12 71 ASP A C 1
ATOM 582 O O . ASP A 1 71 ? -3.942 -5.382 -5.414 1.00 96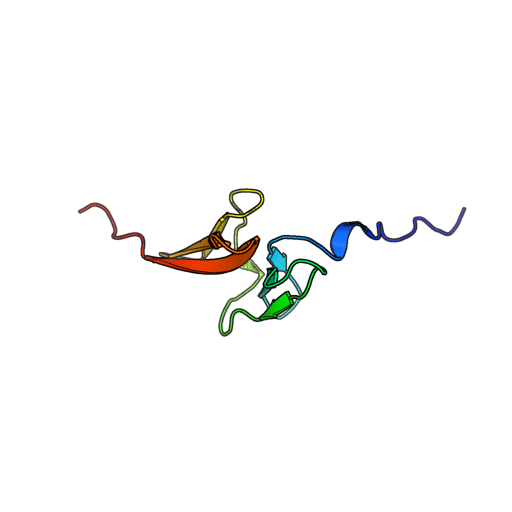.12 71 ASP A O 1
ATOM 586 N N . VAL A 1 72 ? -5.715 -4.941 -6.740 1.00 96.12 72 VAL A N 1
ATOM 587 C CA . VAL A 1 72 ? -6.757 -5.179 -5.738 1.00 96.12 72 VAL A CA 1
ATOM 588 C C . VAL A 1 72 ? -7.560 -6.396 -6.167 1.00 96.12 72 VAL A C 1
ATOM 590 O O . VAL A 1 72 ? -8.142 -6.418 -7.251 1.00 96.12 72 VAL A O 1
ATOM 593 N N . ILE A 1 73 ? -7.570 -7.422 -5.325 1.00 95.69 73 ILE A N 1
ATOM 594 C CA . ILE A 1 73 ? -8.221 -8.707 -5.579 1.00 95.69 73 ILE A CA 1
ATOM 595 C C . ILE A 1 73 ? -9.347 -8.850 -4.564 1.00 95.69 73 ILE A C 1
ATOM 597 O O . ILE A 1 73 ? -9.094 -8.751 -3.368 1.00 95.69 73 ILE A O 1
ATOM 601 N N . THR A 1 74 ? -10.574 -9.085 -5.025 1.00 94.50 74 THR A N 1
ATOM 602 C CA . THR A 1 74 ? -11.690 -9.414 -4.127 1.00 94.50 74 THR A CA 1
ATOM 603 C C . THR A 1 74 ? -11.669 -10.916 -3.849 1.00 94.50 74 THR A C 1
ATOM 605 O O . THR A 1 74 ? -11.564 -11.717 -4.775 1.00 94.50 74 THR A O 1
ATOM 608 N N . LEU A 1 75 ? -11.690 -11.281 -2.572 1.00 90.19 75 LEU A N 1
ATOM 609 C CA . LEU A 1 75 ? -11.780 -12.647 -2.085 1.00 90.19 75 LEU A CA 1
ATOM 610 C C . LEU A 1 75 ? -13.257 -13.030 -2.058 1.00 90.19 75 LEU A C 1
ATOM 612 O O . LEU A 1 75 ? -13.982 -12.655 -1.138 1.00 90.19 75 LEU A O 1
ATOM 616 N N . ASP A 1 76 ? -13.707 -13.762 -3.073 1.00 84.62 76 ASP A N 1
ATOM 617 C CA . ASP A 1 76 ? -15.026 -14.380 -3.017 1.00 84.62 76 ASP A CA 1
ATOM 618 C C . ASP A 1 76 ? -15.068 -15.344 -1.824 1.00 84.62 76 ASP A C 1
ATOM 620 O O . ASP A 1 76 ? -14.169 -16.171 -1.639 1.00 84.62 76 ASP A O 1
ATOM 624 N N . ASN A 1 77 ? -16.108 -1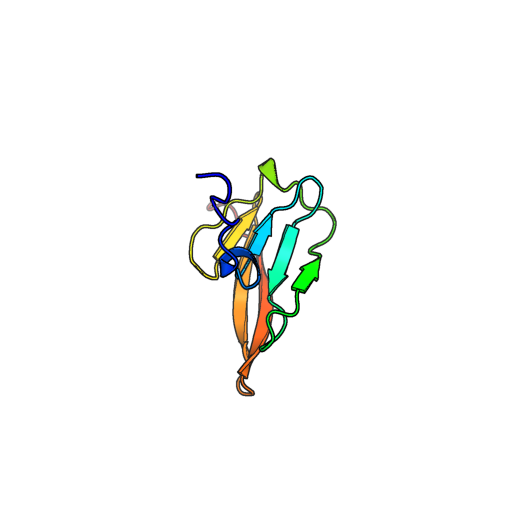5.227 -0.996 1.00 68.25 77 ASN A N 1
ATOM 625 C CA . ASN A 1 77 ? -16.335 -16.183 0.079 1.00 68.25 77 ASN A CA 1
ATOM 626 C C . ASN A 1 77 ? -16.546 -17.566 -0.558 1.00 68.25 77 ASN A C 1
ATOM 628 O O . ASN A 1 77 ? -17.419 -17.690 -1.425 1.00 68.25 77 ASN A O 1
ATOM 632 N N . PRO A 1 78 ? -15.787 -18.604 -0.165 1.00 67.19 78 PRO A N 1
ATOM 633 C CA . PRO A 1 78 ? -16.071 -19.950 -0.627 1.00 67.19 78 PRO A CA 1
ATOM 634 C C . PRO A 1 78 ? -17.440 -20.353 -0.065 1.00 67.19 78 PRO A C 1
ATOM 636 O O . PRO A 1 78 ? -17.590 -20.511 1.146 1.00 67.19 78 PRO A O 1
ATOM 639 N N . ASN A 1 79 ? -18.438 -20.427 -0.949 1.00 51.25 79 ASN A N 1
ATOM 640 C CA . ASN A 1 79 ? -19.751 -21.013 -0.662 1.00 51.25 79 ASN A CA 1
ATOM 641 C C . ASN A 1 79 ? -19.623 -22.489 -0.273 1.00 51.25 79 ASN A C 1
ATOM 643 O O . ASN A 1 79 ? -18.798 -23.190 -0.906 1.00 51.25 79 ASN A O 1
#

pLDDT: mean 84.79, std 16.78, range [42.34, 97.62]